Protein AF-C7G065-F1 (afdb_monomer_lite)

Foldseek 3Di:
DPPPPLPAQQCPPPAQVCCLVPLPVVLVQCPDPVNPRDDDPVHQDPVNVVGVVSSCCSNVVVVCVLVVCCVVWFDDDPDDPDDADDSVNSVCCQVVVPDDPSSVVTTQWDQDPSHIDGVVPDPCPVVVVPD

Organism: Dictyostelium discoideum (NCBI:txid44689)

Structure (mmCIF, N/CA/C/O backbone):
data_AF-C7G065-F1
#
_entry.id   AF-C7G065-F1
#
loop_
_atom_site.group_PDB
_atom_site.id
_atom_site.type_symbol
_atom_site.label_atom_id
_atom_site.label_alt_id
_atom_site.label_comp_id
_atom_site.label_asym_id
_atom_site.label_entity_id
_atom_site.label_seq_id
_atom_site.pdbx_PDB_ins_code
_atom_site.Cartn_x
_atom_site.Cartn_y
_atom_site.Cartn_z
_atom_site.occupancy
_atom_site.B_iso_or_equiv
_atom_site.auth_seq_id
_atom_site.auth_comp_id
_atom_site.auth_asym_id
_atom_site.auth_atom_id
_atom_site.pdbx_PDB_model_num
ATOM 1 N N . MET A 1 1 ? -15.809 -12.968 40.918 1.00 42.88 1 MET A N 1
ATOM 2 C CA . MET A 1 1 ? -16.189 -12.243 39.692 1.00 42.88 1 MET A CA 1
ATOM 3 C C . MET A 1 1 ? -14.899 -12.046 38.938 1.00 42.88 1 MET A C 1
ATOM 5 O O . MET A 1 1 ? -14.050 -11.331 39.448 1.00 42.88 1 MET A O 1
ATOM 9 N N . GLU A 1 2 ? -14.695 -12.758 37.835 1.00 43.59 2 GLU A N 1
ATOM 10 C CA . GLU A 1 2 ? -13.611 -12.391 36.925 1.00 43.59 2 GLU A CA 1
ATOM 11 C C . GLU A 1 2 ? -13.923 -10.976 36.450 1.00 43.59 2 GLU A C 1
ATOM 13 O O . GLU A 1 2 ? -15.034 -10.706 35.979 1.00 43.59 2 GLU A O 1
ATOM 18 N N . GLU A 1 3 ? -12.999 -10.050 36.701 1.00 45.75 3 GLU A N 1
ATOM 19 C CA . GLU A 1 3 ? -13.045 -8.726 36.104 1.00 45.75 3 GLU A CA 1
ATOM 20 C C . GLU A 1 3 ? -13.269 -8.944 34.613 1.00 45.75 3 GLU A C 1
ATOM 22 O O . GLU A 1 3 ? -12.452 -9.577 33.944 1.00 45.75 3 GLU A O 1
ATOM 27 N N . ARG A 1 4 ? -14.420 -8.491 34.100 1.00 50.59 4 ARG A N 1
ATOM 28 C CA . ARG A 1 4 ? -14.620 -8.394 32.660 1.00 50.59 4 ARG A CA 1
ATOM 29 C C . ARG A 1 4 ? -13.482 -7.511 32.186 1.00 50.59 4 ARG A C 1
ATOM 31 O O . ARG A 1 4 ? -13.553 -6.299 32.390 1.00 50.59 4 ARG A O 1
ATOM 38 N N . ALA A 1 5 ? -12.439 -8.116 31.616 1.00 55.62 5 ALA A N 1
ATOM 39 C CA . ALA A 1 5 ? -11.481 -7.389 30.817 1.00 55.62 5 ALA A CA 1
ATOM 40 C C . ALA A 1 5 ? -12.343 -6.512 29.917 1.00 55.62 5 ALA A C 1
ATOM 42 O O . ALA A 1 5 ? -13.248 -7.001 29.236 1.00 55.62 5 ALA A O 1
ATOM 43 N N . THR A 1 6 ? -12.202 -5.200 30.056 1.00 60.34 6 THR A N 1
ATOM 44 C CA . THR A 1 6 ? -12.806 -4.269 29.123 1.00 60.34 6 THR A CA 1
ATOM 45 C C . THR A 1 6 ? -12.227 -4.674 27.785 1.00 60.34 6 THR A C 1
ATOM 47 O O . THR A 1 6 ? -11.064 -4.380 27.525 1.00 60.34 6 THR A O 1
ATOM 50 N N . ASN A 1 7 ? -12.979 -5.465 27.012 1.00 75.38 7 ASN A N 1
ATOM 51 C CA . ASN A 1 7 ? -12.507 -5.990 25.742 1.00 75.38 7 ASN A CA 1
ATOM 52 C C . ASN A 1 7 ? -12.150 -4.765 24.912 1.00 75.38 7 ASN A C 1
ATOM 54 O O . ASN A 1 7 ? -13.018 -3.992 24.500 1.00 75.38 7 ASN A O 1
ATOM 58 N N . LYS A 1 8 ? -10.853 -4.487 24.817 1.00 88.88 8 LYS A N 1
ATOM 59 C CA . LYS A 1 8 ? -10.355 -3.316 24.122 1.00 88.88 8 LYS A CA 1
ATOM 60 C C . LYS A 1 8 ? -10.456 -3.669 22.656 1.00 88.88 8 LYS A C 1
ATOM 62 O O . LYS A 1 8 ? -9.934 -4.700 22.252 1.00 88.88 8 LYS A O 1
ATOM 67 N N . CYS A 1 9 ? -11.112 -2.814 21.879 1.00 94.12 9 CYS A N 1
ATOM 68 C CA . CYS A 1 9 ? -11.210 -3.015 20.441 1.00 94.12 9 CYS A CA 1
ATOM 69 C C . CYS A 1 9 ? -9.819 -3.320 19.853 1.00 94.12 9 CYS A C 1
ATOM 71 O O . CYS A 1 9 ? -8.905 -2.517 20.080 1.00 94.12 9 CYS A O 1
ATOM 73 N N . PRO A 1 10 ? -9.640 -4.419 19.096 1.00 93.44 10 PRO A N 1
ATOM 74 C CA . PRO A 1 10 ? -8.333 -4.806 18.556 1.00 93.44 10 PRO A CA 1
ATOM 75 C C . PRO A 1 10 ? -7.747 -3.723 17.636 1.00 93.44 10 PRO A C 1
ATOM 77 O O . PRO A 1 10 ? -6.533 -3.559 17.526 1.00 93.44 10 PRO A O 1
ATOM 80 N N . HIS A 1 11 ? -8.601 -2.880 17.050 1.00 95.25 11 HIS A N 1
ATOM 81 C CA . HIS A 1 11 ? -8.207 -1.747 16.211 1.00 95.25 11 HIS A CA 1
ATOM 82 C C . HIS A 1 11 ? -7.954 -0.450 16.990 1.00 95.25 11 HIS A C 1
ATOM 84 O O . HIS A 1 11 ? -7.755 0.602 16.378 1.00 95.25 11 HIS A O 1
ATOM 90 N N . SER A 1 12 ? -8.011 -0.450 18.326 1.00 93.88 12 SER A N 1
ATOM 91 C CA . SER A 1 12 ? -7.882 0.780 19.123 1.00 93.88 12 SER A CA 1
ATOM 92 C C . SER A 1 12 ? -6.521 1.450 18.955 1.00 93.88 12 SER A C 1
ATOM 94 O O . SER A 1 12 ? -6.423 2.667 19.053 1.00 93.88 12 SER A O 1
ATOM 96 N N . ASN A 1 13 ? -5.483 0.646 18.715 1.00 93.12 13 ASN A N 1
ATOM 97 C CA . ASN A 1 13 ? -4.110 1.119 18.548 1.00 93.12 13 ASN A CA 1
ATOM 98 C C . ASN A 1 13 ? -3.797 1.501 17.093 1.00 93.12 13 ASN A C 1
ATOM 100 O O . ASN A 1 13 ? -2.670 1.883 16.810 1.00 93.12 13 ASN A O 1
ATOM 104 N N . LEU A 1 14 ? -4.770 1.371 16.184 1.00 95.19 14 LEU A N 1
ATOM 105 C CA . LEU A 1 14 ? -4.626 1.752 14.785 1.00 95.19 14 LEU A CA 1
ATOM 106 C C . LEU A 1 14 ? -5.243 3.130 14.556 1.00 95.19 14 LEU A C 1
ATOM 108 O O . LEU A 1 14 ? -6.379 3.383 14.977 1.00 95.19 14 LEU A O 1
ATOM 112 N N . SER A 1 15 ? -4.525 4.007 13.862 1.00 95.81 15 SER A N 1
ATOM 113 C CA . SER A 1 15 ? -4.990 5.350 13.520 1.00 95.81 15 SER A CA 1
ATOM 114 C C . SER A 1 15 ? -4.731 5.683 12.055 1.00 95.81 15 SER A C 1
ATOM 116 O O . SER A 1 15 ? -3.923 5.047 11.378 1.00 95.81 15 SER A O 1
ATOM 118 N N . ILE A 1 16 ? -5.468 6.672 11.552 1.00 96.56 16 ILE A N 1
ATOM 119 C CA . ILE A 1 16 ? -5.329 7.138 10.170 1.00 96.56 16 ILE A CA 1
ATOM 120 C C . ILE A 1 16 ? -3.981 7.844 10.006 1.00 96.56 16 ILE A C 1
ATOM 122 O O . ILE A 1 16 ? -3.260 7.590 9.047 1.00 96.56 16 ILE A O 1
ATOM 126 N N . GLU A 1 17 ? -3.614 8.665 10.985 1.00 96.06 17 GLU A N 1
ATOM 127 C CA . GLU A 1 17 ? -2.378 9.440 11.011 1.00 96.06 17 GLU A CA 1
ATOM 128 C C . GLU A 1 17 ? -1.155 8.512 10.995 1.00 96.06 17 GLU A C 1
ATOM 130 O O . GLU A 1 17 ? -0.237 8.684 10.194 1.00 96.06 17 GLU A O 1
ATOM 135 N N . GLU A 1 18 ? -1.168 7.449 11.807 1.00 94.31 18 GLU A N 1
ATOM 136 C CA . GLU A 1 18 ? -0.064 6.488 11.830 1.00 94.31 18 GLU A CA 1
ATOM 137 C C . GLU A 1 18 ? -0.017 5.653 10.540 1.00 94.31 18 GLU A C 1
ATOM 139 O O . GLU A 1 18 ? 1.070 5.323 10.062 1.00 94.31 18 GLU A O 1
ATOM 144 N N . ALA A 1 19 ? -1.165 5.345 9.926 1.00 94.62 19 ALA A N 1
ATOM 145 C CA . ALA A 1 19 ? -1.201 4.687 8.621 1.00 94.62 19 ALA A CA 1
ATOM 146 C C . ALA A 1 19 ? -0.571 5.563 7.520 1.00 94.62 19 ALA A C 1
ATOM 148 O O . ALA A 1 19 ? 0.124 5.054 6.635 1.00 94.62 19 ALA A O 1
ATOM 149 N N . GLU A 1 20 ? -0.761 6.883 7.579 1.00 92.06 20 GLU A N 1
ATOM 150 C CA . GLU A 1 20 ? -0.131 7.831 6.661 1.00 92.06 20 GLU A CA 1
ATOM 151 C C . GLU A 1 20 ? 1.382 7.950 6.890 1.00 92.06 20 GLU A C 1
ATOM 153 O O . GLU A 1 20 ? 2.150 7.974 5.921 1.00 92.06 20 GLU A O 1
ATOM 158 N N . GLU A 1 21 ? 1.841 7.975 8.137 1.00 90.75 21 GLU A N 1
ATOM 159 C CA . GLU A 1 21 ? 3.263 8.109 8.469 1.00 90.75 21 GLU A CA 1
ATOM 160 C C . GLU A 1 21 ? 4.041 6.800 8.268 1.00 90.75 21 GLU A C 1
ATOM 162 O O . GLU A 1 21 ? 5.125 6.787 7.674 1.00 90.75 21 GLU A O 1
ATOM 167 N N . ASN A 1 22 ? 3.466 5.672 8.692 1.00 88.56 22 ASN A N 1
ATOM 168 C CA . ASN A 1 22 ? 4.116 4.365 8.748 1.00 88.56 22 ASN A CA 1
ATOM 169 C C . ASN A 1 22 ? 3.422 3.318 7.865 1.00 88.56 22 ASN A C 1
ATOM 171 O O . ASN A 1 22 ? 3.097 2.201 8.277 1.00 88.56 22 ASN A O 1
ATOM 175 N N . LYS A 1 23 ? 3.256 3.676 6.590 1.00 88.50 23 LYS A N 1
ATOM 176 C CA . LYS A 1 23 ? 2.594 2.850 5.568 1.00 88.50 23 LYS A CA 1
ATOM 177 C C . LYS A 1 23 ? 3.116 1.408 5.500 1.00 88.50 23 LYS A C 1
ATOM 179 O O . LYS A 1 23 ? 2.341 0.490 5.271 1.00 88.50 23 LYS A O 1
ATOM 184 N N . SER A 1 24 ? 4.422 1.194 5.684 1.00 84.69 24 SER A N 1
ATOM 185 C CA . SER A 1 24 ? 5.027 -0.144 5.585 1.00 84.69 24 SER A CA 1
ATOM 186 C C . SER A 1 24 ? 4.596 -1.073 6.721 1.00 84.69 24 SER A C 1
ATOM 188 O O . SER A 1 24 ? 4.320 -2.240 6.462 1.00 84.69 24 SER A O 1
ATOM 190 N N . LYS A 1 25 ? 4.507 -0.558 7.956 1.00 86.56 25 LYS A N 1
ATOM 191 C CA . LYS A 1 25 ? 4.019 -1.318 9.118 1.00 86.56 25 LYS A CA 1
ATOM 192 C C . LYS A 1 25 ? 2.583 -1.784 8.890 1.00 86.56 25 LYS A C 1
ATOM 194 O O . LYS A 1 25 ? 2.271 -2.953 9.079 1.00 86.56 25 LYS A O 1
ATOM 199 N N . TYR A 1 26 ? 1.732 -0.865 8.443 1.00 92.56 26 TYR A N 1
ATOM 200 C CA . TYR A 1 26 ? 0.325 -1.148 8.184 1.00 92.56 26 TYR A CA 1
ATOM 201 C C . TYR A 1 26 ? 0.119 -2.069 6.981 1.00 92.56 26 TYR A C 1
ATOM 203 O O . TYR A 1 26 ? -0.782 -2.894 7.009 1.00 92.56 26 TYR A O 1
ATOM 211 N N . MET A 1 27 ? 0.951 -1.963 5.940 1.00 89.88 27 MET A N 1
ATOM 212 C CA . MET A 1 27 ? 0.858 -2.848 4.779 1.00 89.88 27 MET A CA 1
ATOM 213 C C . MET A 1 27 ? 0.994 -4.314 5.186 1.00 89.88 27 MET A C 1
ATOM 215 O O . MET A 1 27 ? 0.167 -5.121 4.785 1.00 89.88 27 MET A O 1
ATOM 219 N N . TRP A 1 28 ? 1.999 -4.648 5.999 1.00 88.31 28 TRP A N 1
ATOM 220 C CA . TRP A 1 28 ? 2.182 -6.020 6.475 1.00 88.31 28 TRP A CA 1
ATOM 221 C C . TRP A 1 28 ? 0.978 -6.491 7.303 1.00 88.31 28 TRP A C 1
ATOM 223 O O . TRP A 1 28 ? 0.349 -7.479 6.942 1.00 88.31 28 TRP A O 1
ATOM 233 N N . LEU A 1 29 ? 0.581 -5.704 8.309 1.00 91.44 29 LEU A N 1
ATOM 234 C CA . LEU A 1 29 ? -0.549 -6.020 9.188 1.00 91.44 29 LEU A CA 1
ATOM 235 C C . LEU A 1 29 ? -1.877 -6.227 8.436 1.00 91.44 29 LEU A C 1
ATOM 237 O O . LEU A 1 29 ? -2.703 -7.028 8.847 1.00 91.44 29 LEU A O 1
ATOM 241 N N . LEU A 1 30 ? -2.122 -5.463 7.368 1.00 91.12 30 LEU A N 1
ATOM 242 C CA . LEU A 1 30 ? -3.423 -5.431 6.688 1.00 91.12 30 LEU A CA 1
ATOM 243 C C . LEU A 1 30 ? -3.489 -6.284 5.420 1.00 91.12 30 LEU A C 1
ATOM 245 O O . LEU A 1 30 ? -4.528 -6.297 4.761 1.00 91.12 30 LEU A O 1
ATOM 249 N N . THR A 1 31 ? -2.399 -6.955 5.048 1.00 87.31 31 THR A N 1
ATOM 250 C CA . THR A 1 31 ? -2.377 -7.840 3.871 1.00 87.31 31 THR A CA 1
ATOM 251 C C . THR A 1 31 ? -2.005 -9.277 4.181 1.00 87.31 31 THR A C 1
ATOM 253 O O . THR A 1 31 ? -2.249 -10.137 3.336 1.00 87.31 31 THR A O 1
ATOM 256 N N . ASP A 1 32 ? -1.481 -9.550 5.373 1.00 89.69 32 ASP A N 1
ATOM 257 C CA . ASP A 1 32 ? -1.332 -10.905 5.881 1.00 89.69 32 ASP A CA 1
ATOM 258 C C . ASP A 1 32 ? -2.633 -11.335 6.589 1.00 89.69 32 ASP A C 1
ATOM 260 O O . ASP A 1 32 ? -3.026 -10.688 7.563 1.00 89.69 32 ASP A O 1
ATOM 264 N N . PRO A 1 33 ? -3.338 -12.377 6.105 1.00 89.75 33 PRO A N 1
ATOM 265 C CA . PRO A 1 33 ? -4.565 -12.854 6.735 1.00 89.75 33 PRO A CA 1
ATOM 266 C C . PRO A 1 33 ? -4.390 -13.293 8.191 1.00 89.75 33 PRO A C 1
ATOM 268 O O . PRO A 1 33 ? -5.334 -13.142 8.961 1.00 89.75 33 PRO A O 1
ATOM 271 N N . ASP A 1 34 ? -3.216 -13.811 8.560 1.00 92.00 34 ASP A N 1
ATOM 272 C CA . ASP A 1 34 ? -2.961 -14.339 9.904 1.00 92.00 34 ASP A CA 1
ATOM 273 C C . ASP A 1 34 ? -2.668 -13.215 10.915 1.00 92.00 34 ASP A C 1
ATOM 275 O O . ASP A 1 34 ? -2.882 -13.376 12.115 1.00 92.00 34 ASP A O 1
ATOM 279 N N . GLU A 1 35 ? -2.222 -12.053 10.433 1.00 91.19 35 GLU A N 1
ATOM 280 C CA . GLU A 1 35 ? -1.924 -10.871 11.255 1.00 91.19 35 GLU A CA 1
ATOM 281 C C . GLU A 1 35 ? -3.065 -9.843 11.242 1.00 91.19 35 GLU A C 1
ATOM 283 O O . GLU A 1 35 ? -3.065 -8.884 12.022 1.00 91.19 35 GLU A O 1
ATOM 288 N N . PHE A 1 36 ? -4.050 -10.013 10.354 1.00 92.94 36 PHE A N 1
ATOM 289 C CA . PHE A 1 36 ? -5.132 -9.055 10.193 1.00 92.94 36 PHE A CA 1
ATOM 290 C C . PHE A 1 36 ? -5.997 -8.998 11.466 1.00 92.94 36 PHE A C 1
ATOM 292 O O . PHE A 1 36 ? -6.617 -9.995 11.838 1.00 92.94 36 PHE A O 1
ATOM 299 N N . PRO A 1 37 ? -6.128 -7.830 12.127 1.00 92.50 37 PRO A N 1
ATOM 300 C CA . PRO A 1 37 ? -6.857 -7.733 13.385 1.00 92.50 37 PRO A CA 1
ATOM 301 C C . PRO A 1 37 ? -8.349 -8.008 13.180 1.00 92.50 37 PRO A C 1
ATOM 303 O O . PRO A 1 37 ? -9.037 -7.274 12.458 1.00 92.50 37 PRO A O 1
ATOM 306 N N . GLU A 1 38 ? -8.851 -9.036 13.859 1.00 93.56 38 GLU A N 1
ATOM 307 C CA . GLU A 1 38 ? -10.227 -9.506 13.718 1.00 93.56 38 GLU A CA 1
ATOM 308 C C . GLU A 1 38 ? -11.267 -8.425 14.046 1.00 93.56 38 GLU A C 1
ATOM 310 O O . GLU A 1 38 ? -11.062 -7.517 14.855 1.00 93.56 38 GLU A O 1
ATOM 315 N N . PHE A 1 39 ? -12.424 -8.518 13.392 1.00 93.94 39 PHE A N 1
ATOM 316 C CA . PHE A 1 39 ? -13.584 -7.705 13.734 1.00 93.94 39 PHE A CA 1
ATOM 317 C C . PHE A 1 39 ? -14.385 -8.379 14.849 1.00 93.94 39 PHE A C 1
ATOM 319 O O . PHE A 1 39 ? -14.902 -9.477 14.664 1.00 93.94 39 PHE A O 1
ATOM 326 N N . GLU A 1 40 ? -14.567 -7.684 15.969 1.00 93.94 40 GLU A N 1
ATOM 327 C CA . GLU A 1 40 ? -15.308 -8.187 17.126 1.00 93.94 40 GLU A CA 1
ATOM 328 C C . GLU A 1 40 ? -16.694 -7.517 17.238 1.00 93.94 40 GLU A C 1
ATOM 330 O O . GLU A 1 40 ? -16.774 -6.344 17.613 1.00 93.94 40 GLU A O 1
ATOM 335 N N . PRO A 1 41 ? -17.818 -8.221 16.978 1.00 91.25 41 PRO A N 1
ATOM 336 C CA . PRO A 1 41 ? -19.154 -7.607 16.916 1.00 91.25 41 PRO A CA 1
ATOM 337 C C . PRO A 1 41 ? -19.620 -6.897 18.194 1.00 91.25 41 PRO A C 1
ATOM 339 O O . PRO A 1 41 ? -20.389 -5.942 18.122 1.00 91.25 41 PRO A O 1
ATOM 342 N N . CYS A 1 42 ? -19.169 -7.358 19.362 1.00 91.81 42 CYS A N 1
ATOM 343 C CA . CYS A 1 42 ? -19.559 -6.798 20.660 1.00 91.81 42 CYS A CA 1
ATOM 344 C C . CYS A 1 42 ? -18.616 -5.689 21.153 1.00 91.81 42 CYS A C 1
ATOM 346 O O . CYS A 1 42 ? -18.813 -5.174 22.253 1.00 91.81 42 CYS A O 1
ATOM 348 N N . VAL A 1 43 ? -17.580 -5.353 20.378 1.00 94.38 43 VAL A N 1
ATOM 349 C CA . VAL A 1 43 ? -16.490 -4.465 20.807 1.00 94.38 43 VAL A CA 1
ATOM 350 C C . VAL A 1 43 ? -16.202 -3.382 19.767 1.00 94.38 43 VAL A C 1
ATOM 352 O O . VAL A 1 43 ? -16.051 -2.208 20.112 1.00 94.38 43 VAL A O 1
ATOM 355 N N . CYS A 1 44 ? -16.153 -3.740 18.485 1.00 95.50 44 CYS A N 1
ATOM 356 C CA . CYS A 1 44 ? -15.944 -2.802 17.392 1.00 95.50 44 CYS A CA 1
ATOM 357 C C . CYS A 1 44 ? -17.196 -1.945 17.158 1.00 95.50 44 CYS A C 1
ATOM 359 O O . CYS A 1 44 ? -18.294 -2.449 16.927 1.00 95.50 44 CYS A O 1
ATOM 361 N N . THR A 1 45 ? -17.020 -0.625 17.148 1.00 95.50 45 THR A N 1
ATOM 362 C CA . THR A 1 45 ? -18.093 0.332 16.846 1.00 95.50 45 THR A CA 1
ATOM 363 C C . THR A 1 45 ? -18.216 0.602 15.343 1.00 95.50 45 THR A C 1
ATOM 365 O O . THR A 1 45 ? -17.311 0.304 14.557 1.00 95.50 45 THR A O 1
ATOM 368 N N . THR A 1 46 ? -19.313 1.243 14.926 1.00 95.62 46 THR A N 1
ATOM 369 C CA . THR A 1 46 ? -19.462 1.762 13.554 1.00 95.62 46 THR A CA 1
ATOM 370 C C . THR A 1 46 ? -18.316 2.705 13.178 1.00 95.62 46 THR A C 1
ATOM 372 O O . THR A 1 46 ? -17.749 2.572 12.095 1.00 95.62 46 THR A O 1
ATOM 375 N N . ASP A 1 47 ? -17.909 3.596 14.086 1.00 96.12 47 ASP A N 1
ATOM 376 C CA . ASP A 1 47 ? -16.784 4.514 13.861 1.00 96.12 47 ASP A CA 1
ATOM 377 C C . ASP A 1 47 ? -15.467 3.763 13.668 1.00 96.12 47 ASP A C 1
ATOM 379 O O . ASP A 1 47 ? -14.666 4.107 12.797 1.00 96.12 47 ASP A O 1
ATOM 383 N N . CYS A 1 48 ? -15.262 2.688 14.432 1.00 96.25 48 CYS A N 1
ATOM 384 C CA . CYS A 1 48 ? -14.117 1.808 14.260 1.00 96.25 48 CYS A CA 1
ATOM 385 C C . CYS A 1 48 ? -14.091 1.193 12.857 1.00 96.25 48 CYS A C 1
ATOM 387 O O . CYS A 1 48 ? -13.055 1.211 12.193 1.00 96.25 48 CYS A O 1
ATOM 389 N N . LYS A 1 49 ? -15.241 0.716 12.368 1.00 95.75 49 LYS A N 1
ATOM 390 C CA . LYS A 1 49 ? -15.369 0.169 11.014 1.00 95.75 49 LYS A CA 1
ATOM 391 C C . LYS A 1 49 ? -15.047 1.215 9.943 1.00 95.75 49 LYS A C 1
ATOM 393 O O . LYS A 1 49 ? -14.264 0.929 9.043 1.00 95.75 49 LYS A O 1
ATOM 398 N N . VAL A 1 50 ? -15.588 2.433 10.053 1.00 97.62 50 VAL A N 1
ATOM 399 C CA . VAL A 1 50 ? -15.296 3.529 9.105 1.00 97.62 50 VAL A CA 1
ATOM 400 C C . VAL A 1 50 ? -13.810 3.894 9.121 1.00 97.62 50 VAL A C 1
ATOM 402 O O . VAL A 1 50 ? -13.208 4.073 8.062 1.00 97.62 50 VAL A O 1
ATOM 405 N N . LYS A 1 51 ? -13.200 3.974 10.308 1.00 97.19 51 LYS A N 1
ATOM 406 C CA . LYS A 1 51 ? -11.762 4.221 10.467 1.00 97.19 51 LYS A CA 1
ATOM 407 C C . LYS A 1 51 ? -10.930 3.145 9.766 1.00 97.19 51 LYS A C 1
ATOM 409 O O . LYS A 1 51 ? -10.027 3.485 9.010 1.00 97.19 51 LYS A O 1
ATOM 414 N N . MET A 1 52 ? -11.247 1.869 9.985 1.00 97.12 52 MET A N 1
ATOM 415 C CA . MET A 1 52 ? -10.506 0.757 9.384 1.00 97.12 52 MET A CA 1
ATOM 416 C C . MET A 1 52 ? -10.609 0.740 7.860 1.00 97.12 52 MET A C 1
ATOM 418 O O . MET A 1 52 ? -9.595 0.540 7.201 1.00 97.12 52 MET A O 1
ATOM 422 N N . VAL A 1 53 ? -11.785 1.030 7.293 1.00 96.94 53 VAL A N 1
ATOM 423 C CA . VAL A 1 53 ? -11.942 1.171 5.834 1.00 96.94 53 VAL A CA 1
ATOM 424 C C . VAL A 1 53 ? -11.023 2.268 5.291 1.00 96.94 53 VAL A C 1
ATOM 426 O O . VAL A 1 53 ? -10.256 2.011 4.369 1.00 96.94 53 VAL A O 1
ATOM 429 N N . LYS A 1 54 ? -11.006 3.454 5.915 1.00 97.62 54 LYS A N 1
ATOM 430 C CA . LYS A 1 54 ? -10.110 4.550 5.501 1.00 97.62 54 LYS A CA 1
ATOM 431 C C . LYS A 1 54 ? -8.635 4.159 5.572 1.00 97.62 54 LYS A C 1
ATOM 433 O O . LYS A 1 54 ? -7.871 4.489 4.670 1.00 97.62 54 LYS A O 1
ATOM 438 N N . ILE A 1 55 ? -8.232 3.463 6.635 1.00 97.00 55 ILE A N 1
ATOM 439 C CA . ILE A 1 55 ? -6.862 2.966 6.785 1.00 97.00 55 ILE A CA 1
ATOM 440 C C . ILE A 1 55 ? -6.521 2.011 5.631 1.00 97.00 55 ILE A C 1
ATOM 442 O O . ILE A 1 55 ? -5.486 2.179 4.991 1.00 97.00 55 ILE A O 1
ATOM 446 N N . ILE A 1 56 ? -7.392 1.046 5.326 1.00 95.69 56 ILE A N 1
ATOM 447 C CA . ILE A 1 56 ? -7.192 0.097 4.222 1.00 95.69 56 ILE A CA 1
ATOM 448 C C . ILE A 1 56 ? -7.062 0.841 2.889 1.00 95.69 56 ILE A C 1
ATOM 450 O O . ILE A 1 56 ? -6.111 0.590 2.148 1.00 95.69 56 ILE A O 1
ATOM 454 N N . ASP A 1 57 ? -7.950 1.798 2.616 1.00 96.12 57 ASP A N 1
ATOM 455 C CA . ASP A 1 57 ? -7.920 2.597 1.389 1.00 96.12 57 ASP A CA 1
ATOM 456 C C . ASP A 1 57 ? -6.591 3.344 1.236 1.00 96.12 57 ASP A C 1
ATOM 458 O O . ASP A 1 57 ? -5.961 3.284 0.180 1.00 96.12 57 ASP A O 1
ATOM 462 N N . ILE A 1 58 ? -6.114 4.000 2.301 1.00 95.00 58 ILE A N 1
ATOM 463 C CA . ILE A 1 58 ? -4.823 4.703 2.307 1.00 95.00 58 ILE A CA 1
ATOM 464 C C . ILE A 1 58 ? -3.690 3.735 1.967 1.00 95.00 58 ILE A C 1
ATOM 466 O O . ILE A 1 58 ? -2.838 4.039 1.126 1.00 95.00 58 ILE A O 1
ATOM 470 N N . ILE A 1 59 ? -3.651 2.577 2.618 1.00 94.50 59 ILE A N 1
ATOM 471 C CA . ILE A 1 59 ? -2.541 1.632 2.503 1.00 94.50 59 ILE A CA 1
ATOM 472 C C . ILE A 1 59 ? -2.519 0.969 1.128 1.00 94.50 59 ILE A C 1
ATOM 474 O O . ILE A 1 59 ? -1.485 1.007 0.453 1.00 94.50 59 ILE A O 1
ATOM 478 N N . LEU A 1 60 ? -3.659 0.454 0.666 1.00 93.31 60 LEU A N 1
ATOM 479 C CA . LEU A 1 60 ? -3.767 -0.192 -0.638 1.00 93.31 60 LEU A CA 1
ATOM 480 C C . LEU A 1 60 ? -3.562 0.799 -1.783 1.00 93.31 60 LEU A C 1
ATOM 482 O O . LEU A 1 60 ? -2.835 0.487 -2.726 1.00 93.31 60 LEU A O 1
ATOM 486 N N . TYR A 1 61 ? -4.110 2.015 -1.692 1.00 93.69 61 TYR A N 1
ATOM 487 C CA . TYR A 1 61 ? -3.887 3.044 -2.708 1.00 93.69 61 TYR A CA 1
ATOM 488 C C . TYR A 1 61 ? -2.409 3.425 -2.815 1.00 93.69 61 TYR A C 1
ATOM 490 O O . TYR A 1 61 ? -1.865 3.524 -3.917 1.00 93.69 61 TYR A O 1
ATOM 498 N N . ASN A 1 62 ? -1.724 3.600 -1.682 1.00 90.25 62 ASN A N 1
ATOM 499 C CA . ASN A 1 62 ? -0.293 3.890 -1.692 1.00 90.25 62 ASN A CA 1
ATOM 500 C C . ASN A 1 62 ? 0.516 2.726 -2.270 1.00 90.25 62 ASN A C 1
ATOM 502 O O . ASN A 1 62 ? 1.402 2.959 -3.094 1.00 90.25 62 ASN A O 1
ATOM 506 N N . HIS A 1 63 ? 0.217 1.489 -1.868 1.00 90.56 63 HIS A N 1
ATOM 507 C CA . HIS A 1 63 ? 0.890 0.310 -2.405 1.00 90.56 63 HIS A CA 1
ATOM 508 C C . HIS A 1 63 ? 0.694 0.184 -3.919 1.00 90.56 63 HIS A C 1
ATOM 510 O O . HIS A 1 63 ? 1.668 0.004 -4.652 1.00 90.56 63 HIS A O 1
ATOM 516 N N . TYR A 1 64 ? -0.539 0.359 -4.395 1.00 93.00 64 TYR A N 1
ATOM 517 C CA . TYR A 1 64 ? -0.862 0.394 -5.816 1.00 93.00 64 TYR A CA 1
ATOM 518 C C . TYR A 1 64 ? -0.076 1.490 -6.542 1.00 93.00 64 TYR A C 1
ATOM 520 O O . TYR A 1 64 ? 0.597 1.203 -7.530 1.00 93.00 64 TYR A O 1
ATOM 528 N N . LYS A 1 65 ? -0.091 2.728 -6.032 1.00 92.00 65 LYS A N 1
ATOM 529 C CA . LYS A 1 65 ? 0.617 3.867 -6.633 1.00 92.00 65 LYS A CA 1
ATOM 530 C C . LYS A 1 65 ? 2.115 3.595 -6.789 1.00 92.00 65 LYS A C 1
ATOM 532 O O . LYS A 1 65 ? 2.663 3.844 -7.861 1.00 92.00 65 LYS A O 1
ATOM 537 N N . PHE A 1 66 ? 2.778 3.080 -5.750 1.00 90.38 66 PHE A N 1
ATOM 538 C CA . PHE A 1 66 ? 4.211 2.772 -5.813 1.00 90.38 66 PHE A CA 1
ATOM 539 C C . PHE A 1 66 ? 4.516 1.583 -6.718 1.00 90.38 66 PHE 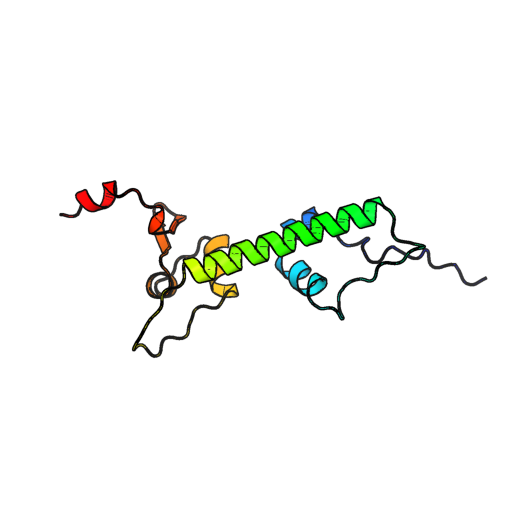A C 1
ATOM 541 O O . PHE A 1 66 ? 5.479 1.645 -7.472 1.00 90.38 66 PHE A O 1
ATOM 548 N N . SER A 1 67 ? 3.702 0.528 -6.675 1.00 92.19 67 SER A N 1
ATOM 549 C CA . SER A 1 67 ? 3.906 -0.659 -7.514 1.00 92.19 67 SER A CA 1
ATOM 550 C C . SER A 1 67 ? 3.700 -0.336 -8.989 1.00 92.19 67 SER A C 1
ATOM 552 O O . SER A 1 67 ? 4.513 -0.707 -9.829 1.00 92.19 67 SER A O 1
ATOM 554 N N . ARG A 1 68 ? 2.654 0.431 -9.306 1.00 93.88 68 ARG A N 1
ATOM 555 C CA . ARG A 1 68 ? 2.410 0.931 -10.656 1.00 93.88 68 ARG A CA 1
ATOM 556 C C . ARG A 1 68 ? 3.560 1.809 -11.135 1.00 93.88 68 ARG A C 1
ATOM 558 O O . ARG A 1 68 ? 4.113 1.543 -12.194 1.00 93.88 68 ARG A O 1
ATOM 565 N N . GLY A 1 69 ? 3.955 2.805 -10.339 1.00 92.06 69 GLY A N 1
ATOM 566 C CA . GLY A 1 69 ? 5.074 3.677 -10.686 1.00 92.06 69 GLY A CA 1
ATOM 567 C C . GLY A 1 69 ? 6.382 2.914 -10.876 1.00 92.06 69 GLY A C 1
ATOM 568 O O . GLY A 1 69 ? 7.108 3.192 -11.817 1.00 92.06 69 GLY A O 1
ATOM 569 N N . TYR A 1 70 ? 6.645 1.899 -10.054 1.00 93.19 70 TYR A N 1
ATOM 570 C CA . TYR A 1 70 ? 7.805 1.025 -10.204 1.00 93.19 70 TYR A CA 1
ATOM 571 C C . TYR A 1 70 ? 7.842 0.345 -11.576 1.00 93.19 70 TYR A C 1
ATOM 573 O O . TYR A 1 70 ? 8.864 0.413 -12.251 1.00 93.19 70 TYR A O 1
ATOM 581 N N . PHE A 1 71 ? 6.739 -0.260 -12.020 1.00 92.69 71 PHE A N 1
ATOM 582 C CA . PHE A 1 71 ? 6.691 -0.912 -13.333 1.00 92.69 71 PHE A CA 1
ATOM 583 C C . PHE A 1 71 ? 6.674 0.075 -14.507 1.00 92.69 71 PHE A C 1
ATOM 585 O O . PHE A 1 71 ? 7.196 -0.253 -15.567 1.00 92.69 71 PHE A O 1
ATOM 592 N N . GLU A 1 72 ? 6.101 1.267 -14.332 1.00 92.06 72 GLU A N 1
ATOM 593 C CA . GLU A 1 72 ? 6.150 2.340 -15.338 1.00 92.06 72 GLU A CA 1
ATOM 594 C C . GLU A 1 72 ? 7.567 2.919 -15.488 1.00 92.06 72 GLU A C 1
ATOM 596 O O . GLU A 1 72 ? 8.010 3.226 -16.596 1.00 92.06 72 GLU A O 1
ATOM 601 N N . ASP A 1 73 ? 8.283 3.068 -14.374 1.00 91.56 73 ASP A N 1
ATOM 602 C CA . ASP A 1 73 ? 9.570 3.751 -14.338 1.00 91.56 73 ASP A CA 1
ATOM 603 C C . ASP A 1 73 ? 10.743 2.789 -14.575 1.00 91.56 73 ASP A C 1
ATOM 605 O O . ASP A 1 73 ? 11.768 3.223 -15.090 1.00 91.56 73 ASP A O 1
ATOM 609 N N . CYS A 1 74 ? 10.657 1.505 -14.219 1.00 90.62 74 CYS A N 1
ATOM 610 C CA . CYS A 1 74 ? 11.761 0.559 -14.410 1.00 90.62 74 CYS A CA 1
ATOM 611 C C . CYS A 1 74 ? 11.994 0.196 -15.885 1.00 90.62 74 CYS A C 1
ATOM 613 O O . CYS A 1 74 ? 11.075 -0.109 -16.640 1.00 90.62 74 CYS A O 1
ATOM 615 N N . LYS A 1 75 ? 13.269 0.179 -16.287 1.00 88.75 75 LYS A N 1
ATOM 616 C CA . LYS A 1 75 ? 13.715 -0.174 -17.638 1.00 88.75 75 LYS A CA 1
ATOM 617 C C . LYS A 1 75 ? 13.941 -1.677 -17.775 1.00 88.75 75 LYS A C 1
ATOM 619 O O . LYS A 1 75 ? 14.473 -2.326 -16.874 1.00 88.75 75 LYS A O 1
ATOM 624 N N . MET A 1 76 ? 13.652 -2.199 -18.964 1.00 84.88 76 MET A N 1
ATOM 625 C CA . MET A 1 76 ? 14.167 -3.497 -19.393 1.00 84.88 76 MET A CA 1
ATOM 626 C C . MET A 1 76 ? 15.637 -3.338 -19.792 1.00 84.88 76 MET A C 1
ATOM 628 O O . MET A 1 76 ? 15.949 -2.588 -20.715 1.00 84.88 76 MET A O 1
ATOM 632 N N . VAL A 1 77 ? 16.539 -4.035 -19.100 1.00 81.25 77 VAL A N 1
ATOM 633 C CA . VAL A 1 77 ? 17.980 -4.023 -19.390 1.00 81.25 77 VAL A CA 1
ATOM 634 C C . VAL A 1 77 ? 18.400 -5.419 -19.831 1.00 81.25 77 VAL A C 1
ATOM 636 O O . VAL A 1 77 ? 18.348 -6.368 -19.053 1.00 81.25 77 VAL A O 1
ATOM 639 N N . PHE A 1 78 ? 18.809 -5.545 -21.091 1.00 81.38 78 PHE A N 1
ATOM 640 C CA . PHE A 1 78 ? 19.296 -6.798 -21.665 1.00 81.38 78 PHE A CA 1
ATOM 641 C C . PHE A 1 78 ? 20.828 -6.846 -21.614 1.00 81.38 78 PHE A C 1
ATOM 643 O O . PHE A 1 78 ? 21.491 -5.826 -21.773 1.00 81.38 78 PHE A O 1
ATOM 650 N N . GLY A 1 79 ? 21.403 -8.034 -21.417 1.00 72.31 79 GLY A N 1
ATOM 651 C CA . GLY A 1 79 ? 22.836 -8.270 -21.655 1.00 72.31 79 GLY A CA 1
ATOM 652 C C . GLY A 1 79 ? 23.811 -7.815 -20.563 1.00 72.31 79 GLY A C 1
ATOM 653 O O . GLY A 1 79 ? 25.008 -8.045 -20.699 1.00 72.31 79 GLY A O 1
ATOM 654 N N . HIS A 1 80 ? 23.338 -7.250 -19.453 1.00 63.56 80 HIS A N 1
ATOM 655 C CA . HIS A 1 80 ? 24.185 -6.934 -18.306 1.00 63.56 80 HIS A CA 1
ATOM 656 C C . HIS A 1 80 ? 23.790 -7.826 -17.127 1.00 63.56 80 HIS A C 1
ATOM 658 O O . HIS A 1 80 ? 22.613 -7.902 -16.788 1.00 63.56 80 HIS A O 1
ATOM 664 N N . GLY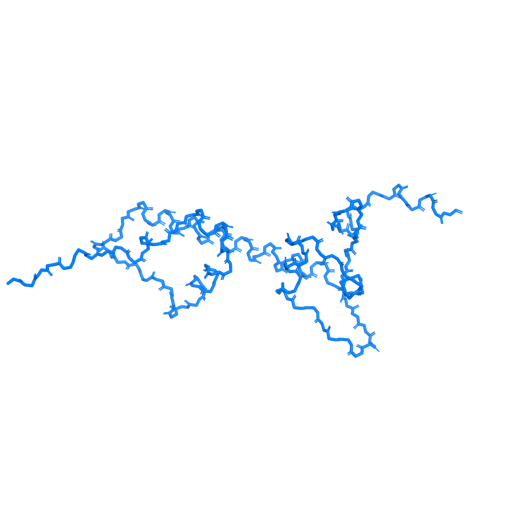 A 1 81 ? 24.753 -8.479 -16.467 1.00 77.00 81 GLY A N 1
ATOM 665 C CA . GLY A 1 81 ? 24.547 -9.244 -15.222 1.00 77.00 81 GLY A CA 1
ATOM 666 C C . GLY A 1 81 ? 24.157 -8.372 -14.016 1.00 77.00 81 GLY A C 1
ATOM 667 O O . GLY A 1 81 ? 24.572 -8.628 -12.889 1.00 77.00 81 GLY A O 1
ATOM 668 N N . VAL A 1 82 ? 23.419 -7.289 -14.253 1.00 79.00 82 VAL A N 1
ATOM 669 C CA . VAL A 1 82 ? 23.029 -6.285 -13.273 1.00 79.00 82 VAL A CA 1
ATOM 670 C C . VAL A 1 82 ? 21.820 -6.802 -12.507 1.00 79.00 82 VAL A C 1
ATOM 672 O O . VAL A 1 82 ? 20.790 -7.152 -13.078 1.00 79.00 82 VAL A O 1
ATOM 675 N N . LYS A 1 83 ? 21.931 -6.817 -11.178 1.00 84.19 83 LYS A N 1
ATOM 676 C CA . LYS A 1 83 ? 20.809 -7.141 -10.297 1.00 84.19 83 LYS A CA 1
ATOM 677 C C . LYS A 1 83 ? 19.721 -6.071 -10.432 1.00 84.19 83 LYS A C 1
ATOM 679 O O . LYS A 1 83 ? 20.013 -4.881 -10.276 1.00 84.19 83 LYS A O 1
ATOM 684 N N . GLY A 1 84 ? 18.478 -6.501 -10.646 1.00 84.62 84 GLY A N 1
ATOM 685 C CA . GLY A 1 84 ? 17.314 -5.620 -10.746 1.00 84.62 84 GLY A CA 1
ATOM 686 C C . GLY A 1 84 ? 17.082 -4.759 -9.501 1.00 84.62 84 GLY A C 1
ATOM 687 O O . GLY A 1 84 ? 17.624 -5.018 -8.421 1.00 84.62 84 GLY A O 1
ATOM 688 N N . LEU A 1 85 ? 16.279 -3.712 -9.667 1.00 88.62 85 LEU A N 1
ATOM 689 C CA . LEU A 1 85 ? 15.877 -2.813 -8.592 1.00 88.62 85 LEU A CA 1
ATOM 690 C C . LEU A 1 85 ? 14.685 -3.410 -7.841 1.00 88.62 85 LEU A C 1
ATOM 692 O O . LEU A 1 85 ? 13.694 -3.761 -8.471 1.00 88.62 85 LEU A O 1
ATOM 696 N N . SER A 1 86 ? 14.741 -3.515 -6.515 1.00 91.12 86 SER A N 1
ATOM 697 C CA . SER A 1 86 ? 13.568 -3.924 -5.729 1.00 91.12 86 SER A CA 1
ATOM 698 C C . SER A 1 86 ? 12.561 -2.778 -5.571 1.00 91.12 86 SER A C 1
ATOM 700 O O . SER A 1 86 ? 12.940 -1.604 -5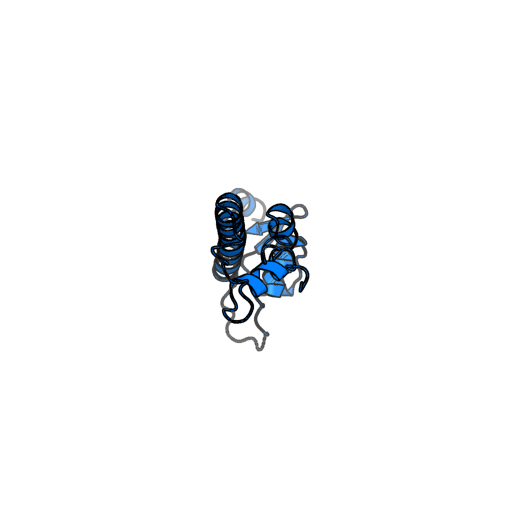.533 1.00 91.12 86 SER A O 1
ATOM 702 N N . LEU A 1 87 ? 11.278 -3.106 -5.382 1.00 88.81 87 LEU A N 1
ATOM 703 C CA . LEU A 1 87 ? 10.233 -2.114 -5.091 1.00 88.81 87 LEU A CA 1
ATOM 704 C C . LEU A 1 87 ? 10.558 -1.272 -3.843 1.00 88.81 87 LEU A C 1
ATOM 706 O O . LEU A 1 87 ? 10.267 -0.075 -3.797 1.00 88.81 87 LEU A O 1
ATOM 710 N N . TYR A 1 88 ? 11.193 -1.879 -2.836 1.00 87.06 88 TYR A N 1
ATOM 711 C CA . TYR A 1 88 ? 11.632 -1.186 -1.625 1.00 87.06 88 TYR A CA 1
ATOM 712 C C . TYR A 1 88 ? 12.726 -0.151 -1.915 1.00 87.06 88 TYR A C 1
ATOM 714 O O . TYR A 1 88 ? 12.645 0.986 -1.443 1.00 87.06 88 TYR A O 1
ATOM 722 N N . GLU A 1 89 ? 13.744 -0.520 -2.699 1.00 87.19 89 GLU A N 1
ATOM 723 C CA . GLU A 1 89 ? 14.788 0.416 -3.127 1.00 87.19 89 GLU A CA 1
ATOM 724 C C . GLU A 1 89 ? 14.186 1.560 -3.953 1.00 87.19 89 GLU A C 1
ATOM 726 O O . GLU A 1 89 ? 14.431 2.722 -3.633 1.00 87.19 89 GLU A O 1
ATOM 731 N N . TYR A 1 90 ? 13.328 1.248 -4.932 1.00 89.81 90 TYR A N 1
ATOM 732 C CA . TYR A 1 90 ? 12.608 2.241 -5.737 1.00 89.81 90 TYR A CA 1
ATOM 733 C C . TYR A 1 90 ? 11.811 3.222 -4.865 1.00 89.81 90 TYR A C 1
ATOM 735 O O . TYR A 1 90 ? 12.007 4.435 -4.938 1.00 89.81 90 TYR A O 1
ATOM 743 N N . THR A 1 91 ? 10.968 2.705 -3.968 1.00 87.00 91 THR A N 1
ATOM 744 C CA . THR A 1 91 ? 10.126 3.525 -3.084 1.00 87.00 91 THR A CA 1
ATOM 745 C C . THR A 1 91 ? 10.973 4.434 -2.195 1.00 87.00 91 THR A C 1
ATOM 747 O O . THR A 1 91 ? 10.632 5.598 -1.984 1.00 87.00 91 THR A O 1
ATOM 750 N N . ASN A 1 92 ? 12.100 3.931 -1.684 1.00 85.50 92 ASN A N 1
ATOM 751 C CA . ASN A 1 92 ? 13.034 4.729 -0.897 1.00 85.50 92 ASN A CA 1
ATOM 752 C C . ASN A 1 92 ? 13.693 5.842 -1.710 1.00 85.50 92 ASN A C 1
ATOM 754 O O . ASN A 1 92 ? 13.891 6.926 -1.166 1.00 85.50 92 ASN A O 1
ATOM 758 N N . PHE A 1 93 ? 14.034 5.605 -2.977 1.00 85.38 93 PHE A N 1
ATOM 759 C CA . PHE A 1 93 ? 14.612 6.635 -3.840 1.00 85.38 93 PHE A CA 1
ATOM 760 C C . PHE A 1 93 ? 13.631 7.766 -4.099 1.00 85.38 93 PHE A C 1
ATOM 762 O O . PHE A 1 93 ? 14.007 8.921 -3.916 1.00 85.38 93 PHE A O 1
ATOM 769 N N . ILE A 1 94 ? 12.378 7.437 -4.421 1.00 85.56 94 ILE A N 1
ATOM 770 C CA . ILE A 1 94 ? 11.327 8.437 -4.631 1.00 85.56 94 ILE A CA 1
ATOM 771 C C . ILE A 1 94 ? 11.061 9.222 -3.342 1.00 85.56 94 ILE A C 1
ATOM 773 O O . ILE A 1 94 ? 11.132 10.446 -3.336 1.00 85.56 94 ILE A O 1
ATOM 777 N N . LYS A 1 95 ? 10.819 8.534 -2.217 1.00 84.25 95 LYS A N 1
ATOM 778 C CA . LYS A 1 95 ? 10.477 9.194 -0.944 1.00 84.25 95 LYS A CA 1
ATOM 779 C C . LYS A 1 95 ? 11.616 10.026 -0.365 1.00 84.25 95 LYS A C 1
ATOM 781 O O . LYS A 1 95 ? 11.373 11.094 0.180 1.00 84.25 95 LYS A O 1
ATOM 786 N N . LYS A 1 96 ? 12.852 9.523 -0.431 1.00 85.00 96 LYS A N 1
ATOM 787 C CA . LYS A 1 96 ? 14.030 10.215 0.118 1.00 85.00 96 LYS A CA 1
ATOM 788 C C . LYS A 1 96 ? 14.699 11.127 -0.903 1.00 85.00 96 LYS A C 1
ATOM 790 O O . LYS A 1 96 ? 15.724 11.714 -0.569 1.00 85.00 96 LYS A O 1
ATOM 795 N N . ASN A 1 97 ? 14.166 11.198 -2.124 1.00 81.81 97 ASN A N 1
ATOM 796 C CA . ASN A 1 97 ? 14.736 11.958 -3.226 1.00 81.81 97 ASN A CA 1
ATOM 797 C C . ASN A 1 97 ? 16.230 11.629 -3.452 1.00 81.81 97 ASN A C 1
ATOM 799 O O . ASN A 1 97 ? 17.073 12.504 -3.628 1.00 81.81 97 ASN A O 1
ATOM 803 N N . ARG A 1 98 ? 16.577 10.336 -3.356 1.00 80.38 98 ARG A N 1
ATOM 804 C CA . ARG A 1 98 ? 17.956 9.833 -3.465 1.00 80.38 98 ARG A CA 1
ATOM 805 C C . ARG A 1 98 ? 18.154 9.177 -4.820 1.00 80.38 98 ARG A C 1
ATOM 807 O O . ARG A 1 98 ? 17.869 7.992 -4.977 1.00 80.38 98 ARG A O 1
ATOM 814 N N . PHE A 1 99 ? 18.669 9.943 -5.770 1.00 80.12 99 PHE A N 1
ATOM 815 C CA . PHE A 1 99 ? 19.036 9.442 -7.086 1.00 80.12 99 PHE A CA 1
ATOM 816 C C . PHE A 1 99 ? 20.490 8.954 -7.083 1.00 80.12 99 PHE A C 1
ATOM 818 O O . PHE A 1 99 ? 21.375 9.622 -6.552 1.00 80.12 99 PHE A O 1
ATOM 825 N N . LYS A 1 100 ? 20.733 7.756 -7.614 1.00 83.50 100 LYS A N 1
ATOM 826 C CA . LYS A 1 100 ? 22.067 7.153 -7.741 1.00 83.50 100 LYS A CA 1
ATOM 827 C C . LYS A 1 100 ? 22.262 6.690 -9.179 1.00 83.50 100 LYS A C 1
ATOM 829 O O . LYS A 1 100 ? 21.280 6.391 -9.848 1.00 83.50 100 LYS A O 1
ATOM 834 N N . GLU A 1 101 ? 23.510 6.510 -9.595 1.00 83.19 101 GLU A N 1
ATOM 835 C CA . GLU A 1 101 ? 23.871 5.982 -10.922 1.00 83.19 101 GLU A CA 1
ATOM 836 C C . GLU A 1 101 ? 23.123 4.678 -11.264 1.00 83.19 101 GLU A C 1
ATOM 838 O O . GLU A 1 101 ? 22.558 4.522 -12.342 1.00 83.19 101 GLU A O 1
A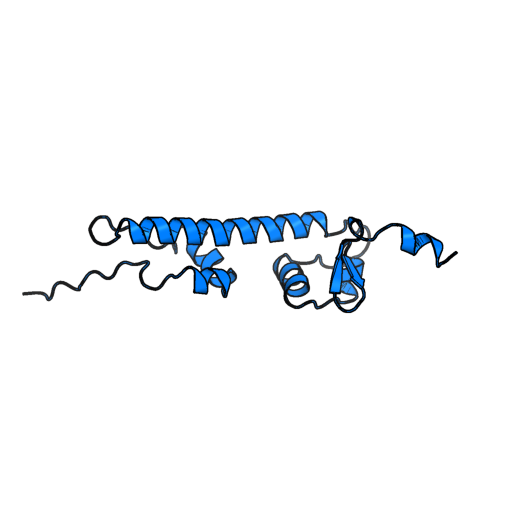TOM 843 N N . ARG A 1 102 ? 22.995 3.761 -10.293 1.00 84.38 102 ARG A N 1
ATOM 844 C CA . ARG A 1 102 ? 22.207 2.527 -10.468 1.00 84.38 102 ARG A CA 1
ATOM 845 C C . ARG A 1 102 ? 20.722 2.796 -10.748 1.00 84.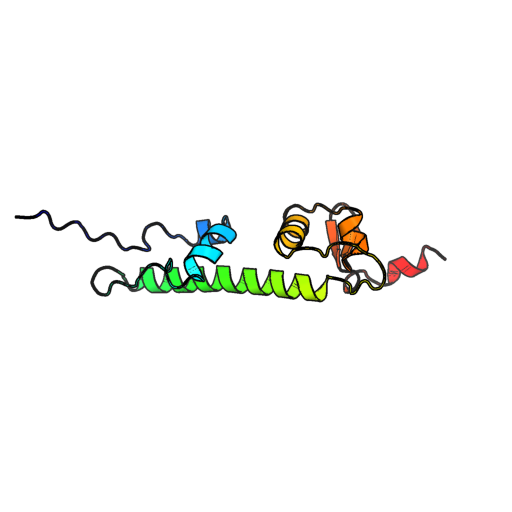38 102 ARG A C 1
ATOM 847 O O . ARG A 1 102 ? 20.095 2.013 -11.452 1.00 84.38 102 ARG A O 1
ATOM 854 N N . THR A 1 103 ? 20.152 3.858 -10.183 1.00 83.69 103 THR A N 1
ATOM 855 C CA . THR A 1 103 ? 18.767 4.266 -10.453 1.00 83.69 103 THR A CA 1
ATOM 856 C C . THR A 1 103 ? 18.643 4.746 -11.893 1.00 83.69 103 THR A C 1
ATOM 858 O O . THR A 1 103 ? 17.774 4.259 -12.597 1.00 83.69 103 THR A O 1
ATOM 861 N N . GLU A 1 104 ? 19.552 5.604 -12.353 1.00 84.81 104 GLU A N 1
ATOM 862 C CA . GLU A 1 104 ? 19.578 6.114 -13.733 1.00 84.81 104 GLU A CA 1
ATOM 863 C C . GLU A 1 104 ? 19.665 4.998 -14.783 1.00 84.81 104 GLU A C 1
ATOM 865 O O . GLU A 1 104 ? 18.936 4.992 -15.781 1.00 84.81 104 GLU A O 1
ATOM 870 N N . LEU A 1 105 ? 20.516 4.004 -14.515 1.00 86.31 105 LEU A N 1
ATOM 871 C CA . LEU A 1 105 ? 20.673 2.831 -15.368 1.00 86.31 105 LEU A CA 1
ATOM 872 C C . LEU A 1 105 ? 19.387 1.994 -15.447 1.00 86.31 105 LEU A C 1
ATOM 874 O O . LEU A 1 105 ? 19.046 1.480 -16.510 1.00 86.31 105 LEU A O 1
ATOM 878 N N . LEU A 1 106 ? 18.681 1.838 -14.323 1.00 89.69 106 LEU A N 1
ATOM 879 C CA . LEU A 1 106 ? 17.566 0.898 -14.185 1.00 89.69 106 LEU A CA 1
ATOM 880 C C . LEU A 1 106 ? 16.180 1.543 -14.296 1.00 89.69 106 LEU A C 1
ATOM 882 O O . L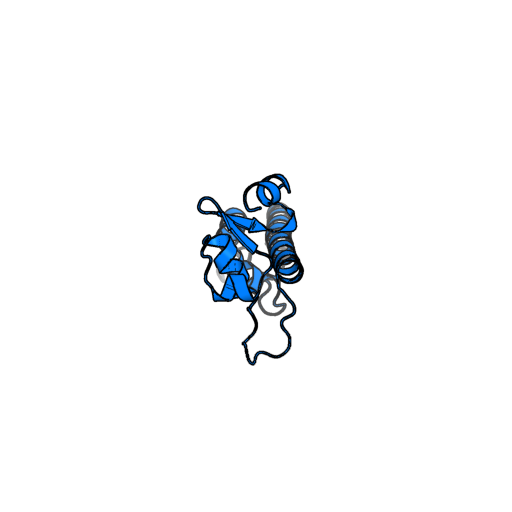EU A 1 106 ? 15.188 0.814 -14.269 1.00 89.69 106 LEU A O 1
ATOM 886 N N . THR A 1 107 ? 16.073 2.870 -14.406 1.00 90.12 107 THR A N 1
ATOM 887 C CA . THR A 1 107 ? 14.781 3.567 -14.475 1.00 90.12 107 THR A CA 1
ATOM 888 C C . THR A 1 107 ? 14.760 4.715 -15.486 1.00 90.12 107 THR A C 1
ATOM 890 O O . THR A 1 107 ? 15.789 5.282 -15.843 1.00 90.12 107 THR A O 1
ATOM 893 N N . ASN A 1 108 ? 13.566 5.079 -15.951 1.00 88.56 108 ASN A N 1
ATOM 894 C CA . ASN A 1 108 ? 13.245 6.239 -16.787 1.00 88.56 108 ASN A CA 1
ATOM 895 C C . ASN A 1 108 ? 13.096 7.528 -15.961 1.00 88.56 108 ASN A C 1
ATOM 897 O O . ASN A 1 108 ? 12.276 8.395 -16.271 1.00 88.56 108 ASN A O 1
ATOM 901 N N . LEU A 1 109 ? 13.861 7.637 -14.878 1.00 88.44 109 LEU A N 1
ATOM 902 C CA . LEU A 1 109 ? 13.859 8.791 -13.992 1.00 88.44 109 LEU A CA 1
ATOM 903 C C . LEU A 1 109 ? 15.114 9.631 -14.231 1.00 88.44 109 LEU A C 1
ATOM 905 O O . LEU A 1 109 ? 16.158 9.108 -14.614 1.00 88.44 109 LEU A O 1
ATOM 909 N N . GLN A 1 110 ? 15.015 10.923 -13.951 1.00 83.81 110 GLN A N 1
ATOM 910 C CA . GLN A 1 110 ? 16.135 11.859 -13.933 1.00 83.81 110 GLN A CA 1
ATOM 911 C C . GLN A 1 110 ? 16.142 12.644 -12.627 1.00 83.81 110 GLN A C 1
ATOM 913 O O . GLN A 1 110 ? 15.129 12.717 -11.933 1.00 83.81 110 GLN A O 1
ATOM 918 N N . TYR A 1 111 ? 17.282 13.246 -12.298 1.00 83.25 111 TYR A N 1
ATOM 919 C CA . TYR A 1 111 ? 17.403 14.173 -11.181 1.00 83.25 111 TYR A CA 1
ATOM 920 C C . TYR A 1 111 ? 17.652 15.583 -11.712 1.00 83.25 111 TYR A C 1
ATOM 922 O O . TYR A 1 111 ? 18.740 15.878 -12.198 1.00 83.25 111 TYR A O 1
ATOM 930 N N . ILE A 1 112 ? 16.637 16.439 -11.633 1.00 83.25 112 ILE A N 1
ATOM 931 C CA . ILE A 1 112 ? 16.662 17.815 -12.140 1.00 83.25 112 ILE A CA 1
ATOM 932 C C . ILE A 1 112 ? 16.328 18.754 -10.983 1.00 83.25 112 ILE A C 1
ATOM 934 O O . ILE A 1 112 ? 15.396 18.489 -10.227 1.00 83.25 112 ILE A O 1
ATOM 938 N N . ASP A 1 113 ? 17.105 19.826 -10.810 1.00 83.94 113 ASP A N 1
ATOM 939 C CA . ASP A 1 113 ? 16.881 20.872 -9.796 1.00 83.94 113 ASP A CA 1
ATOM 940 C C . ASP A 1 113 ? 16.623 20.337 -8.381 1.00 83.94 113 ASP A C 1
ATOM 942 O O . ASP A 1 113 ? 15.764 20.809 -7.632 1.00 83.94 113 ASP A O 1
ATOM 946 N N . GLY A 1 114 ? 17.369 19.299 -8.005 1.00 83.50 114 GLY A N 1
ATOM 947 C CA . GLY A 1 114 ? 17.226 18.696 -6.690 1.00 83.50 114 GLY A CA 1
ATOM 948 C C . GLY A 1 114 ? 15.973 17.834 -6.533 1.00 83.50 114 GLY A C 1
ATOM 949 O O . GLY A 1 114 ? 15.566 17.612 -5.398 1.00 83.50 114 GLY A O 1
ATOM 950 N N . LYS A 1 115 ? 15.335 17.364 -7.614 1.00 85.44 115 LYS A N 1
ATOM 951 C CA . LYS A 1 115 ? 14.142 16.503 -7.580 1.00 85.44 115 LYS A CA 1
ATOM 952 C C . LYS A 1 115 ? 14.223 15.362 -8.587 1.00 85.44 115 LYS A C 1
ATOM 954 O O . LYS A 1 115 ? 14.700 15.532 -9.704 1.00 85.44 115 LYS A O 1
ATOM 959 N N . VAL A 1 116 ? 13.694 14.203 -8.205 1.00 83.38 116 VAL A N 1
ATOM 960 C CA . VAL A 1 116 ? 13.472 13.089 -9.135 1.00 83.38 116 VAL A CA 1
ATOM 961 C C . VAL A 1 116 ? 12.252 13.381 -10.019 1.00 83.38 116 VAL A C 1
ATOM 963 O O . VAL A 1 116 ? 11.161 13.608 -9.497 1.00 83.38 116 VAL A O 1
ATOM 966 N N . VAL A 1 117 ? 12.425 13.343 -11.340 1.00 83.44 117 VAL A N 1
ATOM 967 C CA . VAL A 1 117 ? 11.369 13.538 -12.351 1.00 83.44 117 VAL A CA 1
ATOM 968 C C . VAL A 1 117 ? 11.291 12.341 -13.300 1.00 83.44 117 VAL A C 1
ATOM 970 O O . VAL A 1 117 ? 12.285 11.639 -13.495 1.00 83.44 117 VAL A O 1
ATOM 973 N N . ARG A 1 118 ? 10.120 12.095 -13.899 1.00 80.56 118 ARG A N 1
ATOM 974 C CA . ARG A 1 118 ? 9.953 11.087 -14.959 1.00 80.56 118 ARG A CA 1
ATOM 975 C C . ARG A 1 118 ? 10.330 11.688 -16.306 1.00 80.56 118 ARG A C 1
ATOM 977 O O . ARG A 1 118 ? 9.973 12.826 -16.587 1.00 80.56 118 ARG A O 1
ATOM 984 N N . LEU A 1 119 ? 10.982 10.906 -17.166 1.00 70.88 119 LEU A N 1
ATOM 985 C CA . LEU A 1 119 ? 11.338 11.344 -18.522 1.00 70.88 119 LEU A CA 1
ATOM 986 C C . LEU A 1 119 ? 10.123 11.810 -19.337 1.00 70.88 119 LEU A C 1
ATOM 988 O O . LEU A 1 119 ? 10.218 12.797 -20.059 1.00 70.88 119 LEU A O 1
ATOM 992 N N . CYS A 1 120 ? 8.974 11.147 -19.188 1.00 66.75 120 CYS A N 1
ATOM 993 C CA . CYS A 1 120 ? 7.743 11.516 -19.892 1.00 66.75 120 CYS A CA 1
ATOM 994 C C . CYS A 1 120 ? 7.167 12.881 -19.464 1.00 66.75 120 CYS A C 1
ATOM 996 O O . CYS A 1 120 ? 6.325 13.414 -20.181 1.00 66.75 120 CYS A O 1
ATOM 998 N N . ASP A 1 121 ? 7.615 13.434 -18.331 1.00 61.25 121 ASP A N 1
ATOM 999 C CA . ASP A 1 121 ? 7.132 14.707 -17.781 1.00 61.25 121 ASP A CA 1
ATOM 1000 C C . ASP A 1 121 ? 8.057 15.889 -18.118 1.00 61.25 121 ASP A C 1
ATOM 1002 O O . ASP A 1 121 ? 7.715 17.033 -17.819 1.00 61.25 121 ASP A O 1
ATOM 1006 N N . VAL A 1 122 ? 9.228 15.649 -18.724 1.00 54.34 122 VAL A N 1
ATOM 1007 C CA . VAL A 1 122 ? 10.133 16.730 -19.139 1.00 54.34 122 VAL A CA 1
ATOM 1008 C C . VAL A 1 122 ? 9.547 17.392 -20.393 1.00 54.34 122 VAL A C 1
ATOM 1010 O O . VAL A 1 122 ? 9.417 16.725 -21.424 1.00 54.34 122 VAL A O 1
ATOM 1013 N N . PRO A 1 123 ? 9.191 18.692 -20.362 1.00 52.06 123 PRO A N 1
ATOM 1014 C CA . PRO A 1 123 ? 8.779 19.397 -21.566 1.00 52.06 123 PRO A CA 1
ATOM 1015 C C . PRO A 1 123 ? 9.904 19.324 -22.603 1.00 52.06 123 PRO A C 1
ATOM 1017 O O . PRO A 1 123 ? 11.064 19.593 -22.284 1.00 52.06 123 PRO A O 1
ATOM 1020 N N . LYS A 1 124 ? 9.567 18.985 -23.853 1.00 56.03 124 LYS A N 1
ATOM 1021 C CA . LYS A 1 124 ? 10.534 18.822 -24.958 1.00 56.03 124 LYS A CA 1
ATOM 1022 C C . LYS A 1 124 ? 11.380 20.070 -25.264 1.00 56.03 124 LYS A C 1
ATOM 1024 O O . LYS A 1 124 ? 12.320 19.984 -26.043 1.00 56.03 124 LYS A O 1
ATOM 1029 N N . GLU A 1 125 ? 11.105 21.208 -24.632 1.00 53.28 125 GLU A N 1
ATOM 1030 C CA . GLU A 1 125 ? 11.870 22.451 -24.795 1.00 53.28 125 GLU A CA 1
ATOM 1031 C C . GLU A 1 125 ? 13.341 22.340 -24.347 1.00 53.28 125 GLU A C 1
ATOM 1033 O O . GLU A 1 125 ? 14.173 23.132 -24.785 1.00 53.28 125 GLU A O 1
ATOM 1038 N N . ASN A 1 126 ? 13.706 21.338 -23.537 1.00 49.12 126 ASN A N 1
ATOM 1039 C CA . ASN A 1 126 ? 15.107 21.120 -23.152 1.00 49.12 126 ASN A CA 1
ATOM 1040 C C . ASN A 1 126 ? 15.928 20.301 -24.168 1.00 49.12 126 ASN A C 1
ATOM 1042 O O . ASN A 1 126 ? 17.153 20.269 -24.047 1.00 49.12 126 ASN A O 1
ATOM 1046 N N . GLU A 1 127 ? 15.315 19.678 -25.184 1.00 45.91 127 GLU A N 1
ATOM 1047 C CA . GLU A 1 127 ? 16.072 18.986 -26.245 1.00 45.91 127 GLU A CA 1
ATOM 1048 C C . GLU A 1 127 ? 16.686 19.959 -27.267 1.00 45.91 127 GLU A C 1
ATOM 1050 O O . GLU A 1 127 ? 17.676 19.621 -27.914 1.00 45.91 127 GLU A O 1
ATOM 1055 N N . GLU A 1 128 ? 16.171 21.188 -27.382 1.00 46.38 128 GLU A N 1
ATOM 1056 C CA . GLU A 1 128 ? 16.678 22.171 -28.353 1.00 46.38 128 GLU A CA 1
ATOM 1057 C C . GLU A 1 128 ? 17.873 22.998 -27.859 1.00 46.38 128 GLU A C 1
ATOM 1059 O O . GLU A 1 128 ? 18.476 23.714 -28.651 1.00 46.38 128 GLU A O 1
ATOM 1064 N N . LYS A 1 129 ? 18.280 22.888 -26.585 1.00 45.31 129 LYS A N 1
ATOM 1065 C CA . LYS A 1 129 ? 19.455 23.623 -26.070 1.00 45.31 129 LYS A CA 1
ATOM 1066 C C . LYS A 1 129 ? 20.778 22.856 -26.101 1.00 45.31 129 LYS A C 1
ATOM 1068 O O . LYS A 1 129 ? 21.800 23.452 -25.782 1.00 45.31 129 LYS A O 1
ATOM 1073 N N . ASN A 1 130 ? 20.779 21.580 -26.495 1.00 43.50 130 ASN A N 1
ATOM 1074 C CA . ASN A 1 130 ? 22.000 20.765 -26.598 1.00 43.50 130 ASN A CA 1
ATOM 1075 C C . ASN A 1 130 ? 22.278 20.241 -28.023 1.00 43.50 130 ASN A C 1
ATOM 1077 O O . ASN A 1 130 ? 22.947 19.220 -28.187 1.00 43.50 130 ASN A O 1
ATOM 1081 N N . LYS A 1 131 ? 21.794 20.941 -29.054 1.00 40.25 131 LYS A N 1
ATOM 1082 C CA . LYS A 1 131 ? 22.314 20.839 -30.427 1.00 40.25 131 LYS A CA 1
ATOM 1083 C C . LYS A 1 131 ? 22.969 22.153 -30.818 1.00 40.25 131 LYS A C 1
ATOM 1085 O O . LYS A 1 131 ? 23.963 22.079 -31.569 1.00 40.25 131 LYS A O 1
#

pLDDT: mean 83.88, std 14.63, range [40.25, 97.62]

Secondary structure (DSSP, 8-state):
---------TTTT--HHHHHH-HHHHHHHHH-TTTSPPP-TTT--HHHHHHHHHHHHHHHHHHHHHHHHHHHHBPP--S--PPPPPHHHHHHHHHHT---HHHHHHBSEEEETTEEEEGGGS-GGGSTT--

Radius of gyration: 21.49 Å; chains: 1; bounding box: 44×38×70 Å

Sequence (131 aa):
MEERATNKCPHSNLSIEEAEENKSKYMWLLTDPDEFPEFEPCVCTTDCKVKMVKIIDIILYNHYKFSRGYFEDCKMVFGHGVKGLSLYEYTNFIKKNRFKERTELLTNLQYIDGKVVRLCDVPKENEEKNK